Protein 5MWZ (pdb70)

Secondary structure (DSSP, 8-state):
--S-HHHHHHHHHHHHHHHHHH-TT-TTSS---GGG-TTHHHH-SS---HHHHHHHHHTT---SHHHHHHHHHHHHHHHHHHS-TTSHHHHHHHHHHHHHHHHHHHHHHHHHT-

Radius of gyration: 14.48 Å; Cα contacts (8 Å, |Δi|>4): 105; chains: 1; bounding box: 35×42×21 Å

Foldseek 3Di:
DPDDDVVLLVLLVVLLVQLCVLVVVCPQADWDPCVVPVCLVVFQVDTAGSVVLVVCSVVVVDPDLVVSVVRVVSSLVSQCRPDDCPDPSNVSSVSSCVSSVVSSVVSVVVVVVD

InterPro domains:
  IPR000313 PWWP domain [PF00855] (1087-1196)
  IPR000313 PWWP domain [PS50812] (1085-1168)
  IPR000313 PWWP domain [SM00293] (1083-1166)
  IPR001487 Bromodomain [PF00439] (638-719)
  IPR001487 Br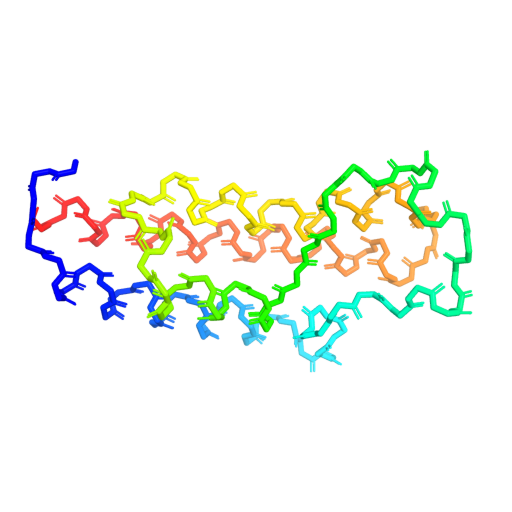omodomain [PR00503] (362-375)
  IPR001487 Bromodomain [PR00503] (662-678)
  IPR001487 Bromodomain [PR00503] (678-696)
  IPR001487 Bromodomain [PR00503] (696-715)
  IPR001487 Bromodomain [PS50014] (645-715)
  IPR001487 Bromodomain [SM00297] (626-734)
  IPR001965 Zinc finger, PHD-type [SM00249] (275-321)
  IPR001965 Zinc finger, PHD-type [SM00249] (385-448)
  IPR011011 Zinc finger, FYVE/PHD-type [SSF57903] (261-338)
  IPR013083 Zinc finger, RING/FYVE/PHD-type [G3DSA:3.30.40.10] (260-325)
  IPR013083 Zinc finger, RING/FYVE/PHD-type [G3DSA:3.30.40.10] (326-449)
  IPR013087 Zinc finger C2H2-type [PS00028] (23-47)
  IPR013087 Zinc finger C2H2-type [PS50157] (21-52)
  IPR018359 Bromodomain, conserved site [PS00633] (650-707)
  IPR019542 Enhancer of polycomb-like, N-terminal [PF10513] (106-255)
  IPR019786 Zinc finger, PHD-type, conserved site [PS01359] (276-320)

Solvent-accessible surface area: 7182 Å² total; per-residue (Å²): 153,172,73,134,70,88,50,4,5,101,8,0,74,94,0,3,112,68,0,55,126,79,11,126,57,95,74,20,24,124,73,53,79,78,102,125,33,122,58,8,99,112,98,3,131,107,46,16,4,0,113,41,0,73,76,18,0,75,52,120,148,6,84,43,14,84,60,0,42,106,8,3,71,40,4,6,52,12,12,37,99,64,31,60,136,130,48,144,106,37,145,27,0,35,141,5,117,110,45,0,34,68,21,4,174,61,4,71,95,77,6,107,153,81

GO terms:
  GO:0005515 protein binding (F, IPI)
  GO:0005634 nucleus (C, IDA)
  GO:0005737 cytoplasm (C, IDA)
  GO:0045893 positive regulation of DNA-templated transcription (P, IDA)
  GO:0000123 histone acetyltransferase complex (C, IDA)
  GO:0070776 MOZ/MORF histone acetyltransferase complex (C, IDA)
  GO:0010698 acetyltransferase activator activity (F, IDA)
  GO:0005694 chromosome (C, EXP)
  GO:0005737 cytoplasm (C, EXP)
  GO:0006338 chromatin remodeling (P, IMP)
  GO:0005654 nucleoplasm (C, TAS)
  GO:0005654 nucleoplasm (C, IDA)
  GO:0006355 regulation of DNA-templated transcription (P, IDA)
  GO:0043995 histone H4K5 acetyltransferase activity (F, IDA)
  GO:0043996 histone H4K8 acetyltransferase activity (F, IDA)
  GO:0043997 histone H4K12 acetyltransferase activity (F, IDA)

Structure (mmCIF, N/CA/C/O backbone):
data_5MWZ
#
_entry.id   5MWZ
#
_cell.length_a   60.811
_cell.length_b   60.811
_cell.length_c   63.207
_cell.angle_alpha   90.00
_cell.angle_beta   90.00
_cell.angle_gamma   120.00
#
_symmetry.space_group_name_H-M   'P 32 2 1'
#
loop_
_entity.id
_entity.type
_entity.pdbx_description
1 polymer Peregrin
2 non-polymer ~{N}-[1,4-diethyl-2,3-bis(oxidanylidene)-7-piperidin-1-yl-quinoxalin-6-yl]-2-(4-methylpiperazin-1-yl)ethanamide
3 water water
#
loop_
_atom_site.group_PDB
_atom_site.id
_atom_site.type_symbol
_atom_site.label_atom_id
_atom_site.label_alt_id
_atom_site.label_comp_id
_atom_site.label_asym_id
_atom_site.label_entity_id
_atom_site.label_seq_id
_atom_site.pdbx_PDB_ins_code
_atom_site.Cartn_x
_atom_site.Cartn_y
_atom_site.Cartn_z
_atom_site.occupancy
_atom_site.B_iso_or_equiv
_atom_site.auth_seq_id
_atom_site.auth_comp_id
_atom_site.auth_asym_id
_atom_site.auth_atom_id
_atom_site.pdbx_PDB_model_num
ATOM 1 N N . MET A 1 2 ? -19.092 42.659 -4.948 1.00 21.48 626 MET A N 1
ATOM 2 C CA . MET A 1 2 ? -18.955 42.893 -3.516 1.00 19.14 626 MET A CA 1
ATOM 3 C C . MET A 1 2 ? -19.753 44.106 -3.041 1.00 20.73 626 MET A C 1
ATOM 4 O O . MET A 1 2 ? -19.535 44.606 -1.941 1.00 18.38 626 MET A O 1
ATOM 9 N N . GLU A 1 3 ? -20.677 44.591 -3.868 1.00 22.81 627 GLU A N 1
ATOM 10 C CA . GLU A 1 3 ? -21.521 45.734 -3.511 1.00 25.58 627 GLU A CA 1
ATOM 11 C C . GLU A 1 3 ? -22.836 45.191 -2.960 1.00 31.56 627 GLU A C 1
ATOM 12 O O . GLU A 1 3 ? -23.818 45.031 -3.687 1.00 34.54 627 GLU A O 1
ATOM 18 N N . MET A 1 4 ? -22.846 44.904 -1.661 1.00 24.88 628 MET A N 1
ATOM 19 C CA . MET A 1 4 ? -23.999 44.312 -0.992 1.00 22.86 628 MET A CA 1
ATOM 20 C C . MET A 1 4 ? -23.775 44.417 0.511 1.00 21.57 628 MET A C 1
ATOM 21 O O . MET A 1 4 ? -22.689 44.783 0.974 1.00 19.94 628 MET A O 1
ATOM 26 N N . GLN A 1 5 ? -24.814 44.073 1.269 1.00 21.99 629 GLN A N 1
ATOM 27 C CA . GLN A 1 5 ? -24.728 44.066 2.722 1.00 16.94 629 GLN A CA 1
ATOM 28 C C . GLN A 1 5 ? -24.058 42.789 3.216 1.00 14.38 629 GLN A C 1
ATOM 29 O O . GLN A 1 5 ? -24.241 41.707 2.652 1.00 15.44 629 GLN A O 1
ATOM 35 N N . LEU A 1 6 ? -23.297 42.920 4.304 1.00 14.25 630 LEU A N 1
ATOM 36 C CA . LEU A 1 6 ? -22.521 41.799 4.820 1.00 14.58 630 LEU A CA 1
ATOM 37 C C . LEU A 1 6 ? -23.411 40.712 5.415 1.00 11.38 630 LEU A C 1
ATOM 38 O O . LEU A 1 6 ? -23.226 39.531 5.126 1.00 12.23 630 LEU A O 1
ATOM 43 N N . THR A 1 7 ? -24.352 41.087 6.279 1.00 12.26 631 THR A N 1
ATOM 44 C CA . THR A 1 7 ? -25.109 40.081 7.023 1.00 12.76 631 THR A CA 1
ATOM 45 C C . THR A 1 7 ? -25.876 39.108 6.134 1.00 11.31 631 THR A C 1
ATOM 46 O O . THR A 1 7 ? -25.777 37.895 6.371 1.00 11.97 631 THR A O 1
ATOM 50 N N . PRO A 1 8 ? -26.627 39.539 5.116 1.00 10.86 632 PRO A N 1
ATOM 51 C CA . PRO A 1 8 ? -27.309 38.539 4.277 1.00 12.73 632 PRO A CA 1
ATOM 52 C C . PRO A 1 8 ? -26.336 37.672 3.509 1.00 10.09 632 PRO A C 1
ATOM 53 O O . PRO A 1 8 ? -26.621 36.493 3.261 1.00 10.99 632 PRO A O 1
ATOM 57 N N . PHE A 1 9 ? -25.187 38.225 3.117 1.00 10.70 633 PHE A N 1
ATOM 58 C CA . PHE A 1 9 ? -24.174 37.425 2.440 1.00 10.38 633 PHE A CA 1
ATOM 59 C C . PHE A 1 9 ? -23.653 36.314 3.346 1.00 9.84 633 PHE A C 1
ATOM 60 O O . PHE A 1 9 ? -23.520 35.162 2.918 1.00 10.04 633 PHE A O 1
ATOM 68 N N . LEU A 1 10 ? -23.379 36.629 4.612 1.00 9.63 634 LEU A N 1
ATOM 69 C CA . LEU A 1 10 ? -22.900 35.602 5.528 1.00 10.00 634 LEU A CA 1
ATOM 70 C C . LEU A 1 10 ? -23.963 34.547 5.780 1.00 9.26 634 LEU A C 1
ATOM 71 O O . LEU A 1 10 ? -23.642 33.362 5.891 1.00 10.11 634 LEU A O 1
ATOM 76 N N . ILE A 1 11 ? -25.231 34.955 5.888 1.00 9.78 635 ILE A N 1
ATOM 77 C CA . ILE A 1 11 ? -26.313 33.988 6.055 1.00 10.70 635 ILE A CA 1
ATOM 78 C C . ILE A 1 11 ? -26.341 33.026 4.875 1.00 9.69 635 ILE A C 1
ATOM 79 O O . ILE A 1 11 ? -26.487 31.810 5.047 1.00 9.60 635 ILE A O 1
ATOM 84 N N . LEU A 1 12 ? -26.178 33.558 3.661 1.00 9.50 636 LEU A N 1
ATOM 85 C CA . LEU A 1 12 ? -26.132 32.712 2.473 1.00 9.66 636 LEU A CA 1
ATOM 86 C C . LEU A 1 12 ? -24.936 31.768 2.506 1.00 9.34 636 LEU A C 1
ATOM 87 O O . LEU A 1 12 ? -25.061 30.585 2.171 1.00 9.05 636 LEU A O 1
ATOM 92 N N . LEU A 1 13 ? -23.761 32.267 2.893 1.00 8.55 637 LEU A N 1
ATOM 93 C CA . LEU A 1 13 ? -22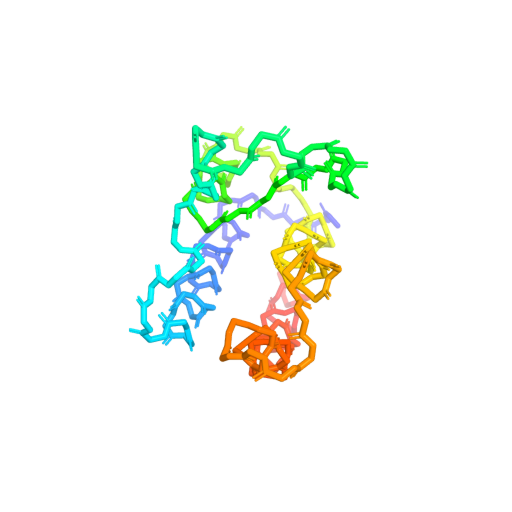.601 31.383 2.953 1.00 8.34 637 LEU A CA 1
ATOM 94 C C . LEU A 1 13 ? -22.796 30.276 3.977 1.00 8.72 637 LEU A C 1
ATOM 95 O O . LEU A 1 13 ? -22.384 29.135 3.740 1.00 8.81 637 LEU A O 1
ATOM 100 N N . ARG A 1 14 ? -23.404 30.586 5.124 1.00 9.29 638 ARG A N 1
ATOM 101 C CA . ARG A 1 14 ? -23.637 29.556 6.131 1.00 9.22 638 ARG A CA 1
ATOM 102 C C . ARG A 1 14 ? -24.538 28.463 5.584 1.00 9.50 638 ARG A C 1
ATOM 103 O O . ARG A 1 14 ? -24.268 27.268 5.768 1.00 9.91 638 ARG A O 1
ATOM 111 N N . LYS A 1 15 ? -25.624 28.861 4.915 1.00 8.86 639 LYS A N 1
ATOM 112 C CA . LYS A 1 15 ? -26.540 27.891 4.326 1.00 9.87 639 LYS A CA 1
ATOM 113 C C . LYS A 1 15 ? -25.841 27.070 3.259 1.00 8.78 639 LYS A C 1
ATOM 114 O O . LYS A 1 15 ? -26.016 25.846 3.180 1.00 9.95 639 LYS A O 1
ATOM 120 N N . THR A 1 16 ? -25.044 27.735 2.421 1.00 8.48 640 THR A N 1
ATOM 121 C CA . THR A 1 16 ? -24.341 27.042 1.346 1.00 8.06 640 THR A CA 1
ATOM 122 C C . THR A 1 16 ? -23.339 26.047 1.905 1.00 7.47 640 THR A C 1
ATOM 123 O O . THR A 1 16 ? -23.208 24.926 1.395 1.00 8.47 640 THR A O 1
ATOM 127 N N . LEU A 1 17 ? -22.595 26.452 2.938 1.00 8.22 641 LEU A N 1
ATOM 128 C CA . LEU A 1 17 ? -21.640 25.543 3.555 1.00 8.37 641 LEU A CA 1
ATOM 129 C C . LEU A 1 17 ? -22.343 24.313 4.121 1.00 8.23 641 LEU A C 1
ATOM 130 O O . LEU A 1 17 ? -21.868 23.185 3.957 1.00 9.38 641 LEU A O 1
ATOM 135 N N . GLU A 1 18 ? -23.491 24.507 4.769 1.00 8.85 642 GLU A N 1
ATOM 136 C CA . GLU A 1 18 ? -24.268 23.370 5.255 1.00 9.84 642 GLU A CA 1
ATOM 137 C C . GLU A 1 18 ? -24.704 22.461 4.112 1.00 9.36 642 GLU A C 1
ATOM 138 O O . GLU A 1 18 ? -24.656 21.231 4.237 1.00 10.16 642 GLU A O 1
ATOM 144 N N . GLN A 1 19 ? -25.142 23.044 2.995 1.00 8.64 643 GLN A N 1
ATOM 145 C CA . GLN A 1 19 ? -25.542 22.240 1.844 1.00 9.58 643 GLN A CA 1
ATOM 146 C C . GLN A 1 19 ? -24.371 21.443 1.287 1.00 8.93 643 GLN A C 1
ATOM 147 O O . GLN A 1 19 ? -24.537 20.290 0.871 1.00 10.51 643 GLN A O 1
ATOM 153 N N . LEU A 1 20 ? -23.182 22.039 1.259 1.00 8.99 644 LEU A N 1
ATOM 154 C CA . LEU A 1 20 ? -22.008 21.312 0.786 1.00 9.45 644 LEU A CA 1
ATOM 155 C C . LEU A 1 20 ? -21.655 20.172 1.730 1.00 9.04 644 LEU A C 1
ATOM 156 O O . LEU A 1 20 ? -21.376 19.049 1.287 1.00 9.93 644 LEU A O 1
ATOM 161 N N . GLN A 1 21 ? -21.671 20.440 3.034 1.00 9.49 645 GLN A N 1
ATOM 162 C CA . GLN A 1 21 ? -21.369 19.399 4.011 1.00 10.83 645 GLN A CA 1
ATOM 163 C C . GLN A 1 21 ? -22.355 18.253 3.939 1.00 10.84 645 GLN A C 1
ATOM 164 O O . GLN A 1 21 ? -21.977 17.095 4.169 1.00 12.59 645 GLN A O 1
ATOM 170 N N . GLU A 1 22 ? -23.612 18.541 3.609 1.00 10.43 646 GLU A N 1
ATOM 171 C CA . GLU A 1 22 ? -24.600 17.480 3.477 1.00 13.36 646 GLU A CA 1
ATOM 172 C C . GLU A 1 22 ? -24.229 16.501 2.375 1.00 10.38 646 GLU A C 1
ATOM 173 O O . GLU A 1 22 ? -24.618 15.330 2.428 1.00 12.63 646 GLU A O 1
ATOM 179 N N . LYS A 1 23 ? -23.513 16.961 1.352 1.00 10.34 647 LYS A N 1
ATOM 180 C CA . LYS A 1 23 ? -23.087 16.069 0.277 1.00 10.90 647 LYS A CA 1
ATOM 181 C C . LYS A 1 23 ? -21.980 15.120 0.713 1.00 12.29 647 LYS A C 1
ATOM 182 O O . LYS A 1 23 ? -21.812 14.059 0.097 1.00 13.31 647 LYS A O 1
ATOM 188 N N . ASP A 1 24 ? -21.228 15.477 1.755 1.00 10.11 648 ASP A N 1
ATOM 189 C CA . ASP A 1 24 ? -20.152 14.653 2.309 1.00 10.04 648 ASP A CA 1
ATOM 190 C C . ASP A 1 24 ? -20.778 13.775 3.390 1.00 8.94 648 ASP A C 1
ATOM 191 O O . ASP A 1 24 ? -20.679 14.030 4.589 1.00 9.86 648 ASP A O 1
ATOM 196 N N . THR A 1 25 ? -21.455 12.709 2.937 1.00 9.88 649 THR A N 1
ATOM 197 C CA . THR A 1 25 ? -22.267 11.911 3.857 1.00 10.89 649 THR A CA 1
ATOM 198 C C . THR A 1 25 ? -21.414 11.127 4.847 1.00 10.61 649 THR A C 1
ATOM 199 O O . THR A 1 25 ? -21.876 10.835 5.953 1.00 12.88 649 THR A O 1
ATOM 203 N N . GLY A 1 26 ? -20.186 10.769 4.472 1.00 10.30 650 GLY A N 1
ATOM 204 C CA . GLY A 1 26 ? -19.275 10.113 5.395 1.00 12.53 650 GLY A CA 1
ATOM 205 C C . GLY A 1 26 ? -18.536 11.048 6.326 1.00 10.50 650 GLY A C 1
ATOM 206 O O . GLY A 1 26 ? -17.803 10.580 7.205 1.00 12.30 650 GLY A O 1
ATOM 207 N N . ASN A 1 27 ? -18.706 12.359 6.139 1.00 10.48 651 ASN A N 1
ATOM 208 C CA . ASN A 1 27 ? -18.020 13.378 6.935 1.00 11.04 651 ASN A CA 1
ATOM 209 C C . ASN A 1 27 ? -16.501 13.290 6.825 1.00 11.27 651 ASN A C 1
ATOM 210 O O . ASN A 1 27 ? -15.779 13.747 7.717 1.00 12.68 651 ASN A O 1
ATOM 215 N N . ILE A 1 28 ? -15.992 12.757 5.714 1.00 9.86 652 ILE A N 1
ATOM 216 C CA . ILE A 1 28 ? -14.548 12.581 5.596 1.00 9.03 652 ILE A CA 1
ATOM 217 C C . ILE A 1 28 ? -13.822 13.893 5.343 1.00 9.76 652 ILE A C 1
ATOM 218 O O . ILE A 1 28 ? -12.604 13.968 5.561 1.00 10.56 652 ILE A O 1
ATOM 223 N N . PHE A 1 29 ? -14.533 14.921 4.885 1.00 9.07 653 PHE A N 1
ATOM 224 C CA . PHE A 1 29 ? -13.958 16.243 4.668 1.00 9.45 653 PHE A CA 1
ATOM 225 C C . PHE A 1 29 ? -14.313 17.220 5.787 1.00 9.43 653 PHE A C 1
ATOM 226 O O . PHE A 1 29 ? -14.061 18.428 5.657 1.00 9.93 653 PHE A O 1
ATOM 234 N N . SER A 1 30 ? -14.857 16.718 6.900 1.00 9.58 654 SER A N 1
ATOM 235 C CA A SER A 1 30 ? -15.379 17.586 7.950 0.40 11.29 654 SER A CA 1
ATOM 236 C CA B SER A 1 30 ? -15.379 17.593 7.942 0.60 11.28 654 SER A CA 1
ATOM 237 C C . SER A 1 30 ? -14.284 18.254 8.777 1.00 11.49 654 SER A C 1
ATOM 238 O O . SER A 1 30 ? -14.509 19.345 9.312 1.00 12.90 654 SER A O 1
ATOM 243 N N . GLU A 1 31 ? -13.127 17.628 8.915 1.00 10.79 655 GLU A N 1
ATOM 244 C CA . GLU A 1 31 ? -12.045 18.142 9.753 1.00 11.01 655 GLU A CA 1
ATOM 245 C C . GLU A 1 31 ? -10.737 18.057 8.994 1.00 10.77 655 GLU A C 1
ATOM 246 O O . GLU A 1 31 ? -10.630 17.317 8.009 1.00 10.24 655 GLU A O 1
ATOM 252 N N . PRO A 1 32 ? -9.701 18.794 9.425 1.00 10.88 656 PRO A N 1
ATOM 253 C CA . PRO A 1 32 ? -8.419 18.735 8.711 1.00 11.02 656 PRO A CA 1
ATOM 254 C C . PRO A 1 32 ? -7.918 17.302 8.575 1.00 11.19 656 PRO A C 1
ATOM 255 O O . PRO A 1 32 ? -8.060 16.485 9.487 1.00 11.50 656 PRO A O 1
ATOM 259 N N . VAL A 1 33 ? -7.321 17.005 7.428 1.00 10.95 657 VAL A N 1
ATOM 260 C CA . VAL A 1 33 ? -6.596 15.751 7.254 1.00 11.09 657 VAL A CA 1
ATOM 261 C C . VAL A 1 33 ? -5.619 15.608 8.415 1.00 11.73 657 VAL A C 1
ATOM 262 O O . VAL A 1 33 ? -4.895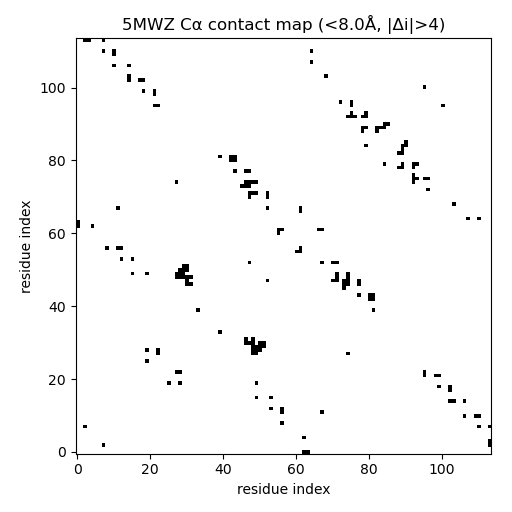 16.565 8.731 1.00 11.71 657 VAL A O 1
ATOM 266 N N . PRO A 1 34 ? -5.580 14.453 9.091 1.00 11.60 658 PRO A N 1
ATOM 267 C CA . PRO A 1 34 ? -4.738 14.332 10.290 1.00 14.81 658 PRO A CA 1
ATOM 268 C C . PRO A 1 34 ? -3.262 14.186 9.952 1.00 13.17 658 PRO A C 1
ATOM 269 O O . PRO A 1 34 ? -2.802 13.101 9.577 1.00 15.67 658 PRO A O 1
ATOM 273 N N . LEU A 1 35 ? -2.510 15.282 10.096 1.00 13.12 659 LEU A N 1
ATOM 274 C CA . LEU A 1 35 ? -1.123 15.300 9.637 1.00 13.74 659 LEU A CA 1
ATOM 275 C C . LEU A 1 35 ? -0.252 14.317 10.402 1.00 16.19 659 LEU A C 1
ATOM 276 O O . LEU A 1 35 ? 0.770 13.862 9.876 1.00 18.50 659 LEU A O 1
ATOM 281 N N . SER A 1 36 ? -0.631 13.981 11.635 1.00 15.46 660 SER A N 1
ATOM 282 C CA . SER A 1 36 ? 0.124 12.986 12.389 1.00 22.81 660 SER A CA 1
ATOM 283 C C . SER A 1 36 ? 0.122 11.628 11.702 1.00 21.71 660 SER A C 1
ATOM 284 O O . SER A 1 36 ? 1.035 10.825 11.925 1.00 25.04 660 SER A O 1
ATOM 287 N N . GLU A 1 37 ? -0.877 11.358 10.867 1.00 18.45 661 GLU A N 1
ATOM 288 C CA . GLU A 1 37 ? -0.966 10.097 10.147 1.00 20.99 661 GLU A CA 1
ATOM 289 C C . GLU A 1 37 ? -0.325 10.145 8.767 1.00 19.96 661 GLU A C 1
ATOM 290 O O . GLU A 1 37 ? -0.060 9.084 8.191 1.00 23.34 661 GLU A O 1
ATOM 296 N N . VAL A 1 38 ? -0.077 11.332 8.217 1.00 19.15 662 VAL A N 1
ATOM 297 C CA . VAL A 1 38 ? 0.474 11.460 6.866 1.00 18.37 662 VAL A CA 1
ATOM 298 C C . V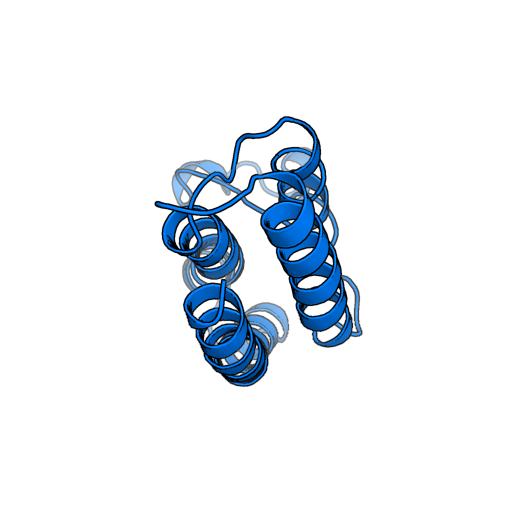AL A 1 38 ? 1.602 12.484 6.859 1.00 18.42 662 VAL A C 1
ATOM 299 O O . VAL A 1 38 ? 1.400 13.630 6.427 1.00 17.34 662 VAL A O 1
ATOM 303 N N . PRO A 1 39 ? 2.801 12.120 7.328 1.00 19.91 663 PRO A N 1
ATOM 304 C CA . PRO A 1 39 ? 3.896 13.101 7.389 1.00 19.99 663 PRO A CA 1
ATOM 305 C C . PRO A 1 39 ? 4.357 13.602 6.034 1.00 18.73 663 PRO A C 1
ATOM 306 O O . PRO A 1 39 ? 5.087 14.601 5.990 1.00 20.30 663 PRO A O 1
ATOM 310 N N . ASP A 1 40 ? 3.960 12.963 4.933 1.00 17.94 664 ASP A N 1
ATOM 311 C CA . ASP A 1 40 ? 4.285 13.467 3.605 1.00 19.01 664 ASP A CA 1
ATOM 312 C C . ASP A 1 40 ? 3.178 14.322 2.992 1.00 15.89 664 ASP A C 1
ATOM 313 O O . ASP A 1 40 ? 3.347 14.805 1.870 1.00 20.12 664 ASP A O 1
ATOM 318 N N . TYR A 1 41 ? 2.064 14.541 3.703 1.00 14.50 665 TYR A N 1
ATOM 319 C CA . TYR A 1 41 ? 0.937 15.269 3.124 1.00 16.00 665 TYR A CA 1
ATOM 320 C C . TYR A 1 41 ? 1.351 16.667 2.681 1.00 13.84 665 TYR A C 1
ATOM 321 O O . TYR A 1 41 ? 1.054 17.091 1.556 1.00 14.69 665 TYR A O 1
ATOM 330 N N . LEU A 1 42 ? 2.059 17.395 3.549 1.00 15.21 666 LEU A N 1
ATOM 331 C CA . LEU A 1 42 ? 2.492 18.745 3.212 1.00 17.72 666 LEU A CA 1
ATOM 332 C C . LEU A 1 42 ? 3.618 18.775 2.186 1.00 17.59 666 LEU A C 1
ATOM 333 O O . LEU A 1 42 ? 3.978 19.863 1.723 1.00 21.74 666 LEU A O 1
ATOM 338 N N . ASP A 1 43 ? 4.184 17.624 1.819 1.00 18.03 667 ASP A N 1
ATOM 339 C CA . ASP A 1 43 ? 5.101 17.602 0.684 1.00 22.78 667 ASP A CA 1
ATOM 340 C C . ASP A 1 43 ? 4.356 17.807 -0.627 1.00 27.26 667 ASP A C 1
ATOM 341 O O . ASP A 1 43 ? 4.944 18.268 -1.611 1.00 29.61 667 ASP A O 1
ATOM 346 N N . HIS A 1 44 ? 3.068 17.471 -0.658 1.00 19.16 668 HIS A N 1
ATOM 347 C CA . HIS A 1 44 ? 2.264 17.559 -1.867 1.00 19.42 668 HIS A CA 1
ATOM 348 C C . HIS A 1 44 ? 1.244 18.679 -1.833 1.00 18.78 668 HIS A C 1
ATOM 349 O O . HIS A 1 44 ? 0.909 19.225 -2.886 1.00 22.22 668 HIS A O 1
ATOM 356 N N . ILE A 1 45 ? 0.749 19.034 -0.652 1.00 16.39 669 ILE A N 1
ATOM 357 C CA . ILE A 1 45 ? -0.411 19.902 -0.504 1.00 14.82 669 ILE A CA 1
ATOM 358 C C . ILE A 1 45 ? 0.044 21.220 0.108 1.00 17.09 669 ILE A C 1
ATOM 359 O O . ILE A 1 45 ? 0.479 21.258 1.266 1.00 17.80 669 ILE A O 1
ATOM 364 N N . LYS A 1 46 ? -0.098 22.305 -0.657 1.00 15.99 670 LYS A N 1
ATOM 365 C CA . LYS A 1 46 ? 0.358 23.613 -0.198 1.00 18.00 670 LYS A CA 1
ATOM 366 C C . LYS A 1 46 ? -0.575 24.195 0.858 1.00 17.74 670 LYS A C 1
ATOM 367 O O . LYS A 1 46 ? -0.118 24.800 1.835 1.00 19.02 670 LYS A O 1
ATOM 370 N N . LYS A 1 47 ? -1.885 24.017 0.688 1.00 14.48 671 LYS A N 1
ATOM 371 C CA . LYS A 1 47 ? -2.876 24.617 1.578 1.00 13.89 671 LYS A CA 1
ATOM 372 C C . LYS A 1 47 ? -3.966 23.598 1.878 1.00 11.98 671 LYS A C 1
ATOM 373 O O . LYS A 1 47 ? -4.942 23.468 1.126 1.00 11.90 671 LYS A O 1
ATOM 379 N N . PRO A 1 48 ? -3.829 22.850 2.975 1.00 11.55 672 PRO A N 1
ATOM 380 C CA . PRO A 1 48 ? -4.906 21.936 3.388 1.00 11.17 672 PRO A CA 1
ATOM 381 C C . PRO A 1 48 ? -6.204 22.705 3.612 1.00 10.85 672 PRO A C 1
ATOM 382 O O . PRO A 1 48 ? -6.194 23.882 3.971 1.00 11.41 672 PRO A O 1
ATOM 386 N N . MET A 1 49 ? -7.334 22.033 3.408 1.00 9.79 673 MET A N 1
ATOM 387 C CA . MET A 1 49 ? -8.628 22.652 3.660 1.00 10.07 673 MET A CA 1
ATOM 388 C C . MET A 1 49 ? -9.622 21.565 4.041 1.00 8.99 673 MET A C 1
ATOM 389 O O . MET A 1 49 ? -9.473 20.400 3.661 1.00 9.88 673 MET A O 1
ATOM 394 N N . ASP A 1 50 ? -10.656 21.972 4.771 1.00 9.03 674 ASP A N 1
ATOM 395 C CA . ASP A 1 50 ? -11.717 21.084 5.232 1.00 9.32 674 ASP A CA 1
ATOM 396 C C . ASP A 1 50 ? -12.884 21.967 5.650 1.00 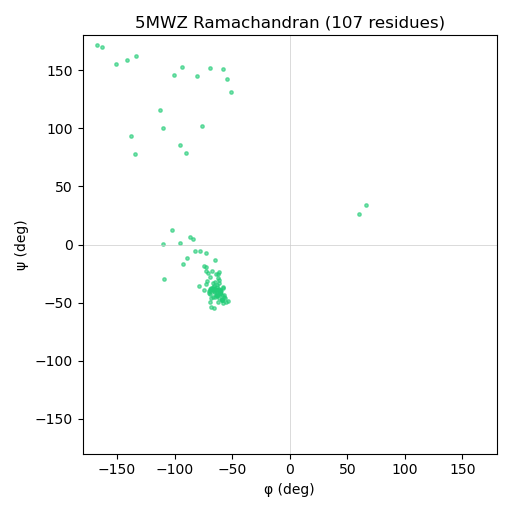8.24 674 ASP A C 1
ATOM 397 O O . ASP A 1 50 ? -12.744 23.183 5.774 1.00 9.36 674 ASP A O 1
ATOM 402 N N . PHE A 1 51 ? -14.032 21.345 5.905 1.00 8.70 675 PHE A N 1
ATOM 403 C CA . PHE A 1 51 ? -15.236 22.134 6.154 1.00 8.67 675 PHE A CA 1
ATOM 404 C C . PHE A 1 51 ? -15.216 22.841 7.509 1.00 9.98 675 PHE A C 1
ATOM 405 O O . PHE A 1 51 ? -15.830 23.910 7.644 1.00 10.05 675 PHE A O 1
ATOM 413 N N . PHE A 1 52 ? -14.577 22.260 8.530 1.00 9.10 676 PHE A N 1
ATOM 414 C CA . PHE A 1 52 ? -14.487 22.951 9.812 1.00 10.21 676 PHE A CA 1
ATOM 415 C C . PHE A 1 52 ? -13.668 24.228 9.679 1.00 9.43 676 PHE A C 1
ATOM 416 O O . PHE A 1 52 ? -14.058 25.290 10.181 1.00 10.73 676 PHE A O 1
ATOM 424 N N . THR A 1 53 ? -12.532 24.147 8.988 1.00 9.38 677 THR A N 1
ATOM 425 C CA . THR A 1 53 ? -11.735 25.342 8.735 1.00 11.33 677 THR A CA 1
ATOM 426 C C . TH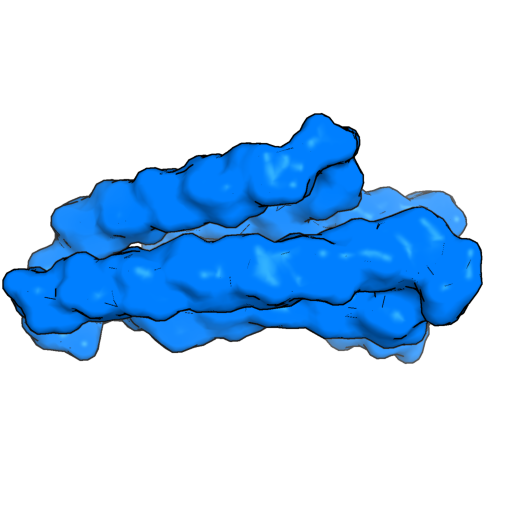R A 1 53 ? -12.532 26.377 7.950 1.00 9.52 677 THR A C 1
ATOM 427 O O . THR A 1 53 ? -12.452 27.574 8.239 1.00 10.60 677 THR A O 1
ATOM 431 N N . MET A 1 54 ? -13.315 25.935 6.962 1.00 9.02 678 MET A N 1
ATOM 432 C CA . MET A 1 54 ? -14.146 26.879 6.220 1.00 9.13 678 MET A CA 1
ATOM 433 C C . MET A 1 54 ? -15.141 27.577 7.136 1.00 8.64 678 MET A C 1
ATOM 434 O O . MET A 1 54 ? -15.357 28.787 7.020 1.00 9.18 678 MET A O 1
ATOM 439 N N . LYS A 1 55 ? -15.767 26.832 8.046 1.00 9.44 679 LYS A N 1
ATOM 440 C CA . LYS A 1 55 ? -16.693 27.444 8.996 1.00 9.00 679 LYS A CA 1
ATOM 441 C C . LYS A 1 55 ? -15.992 28.478 9.871 1.00 10.25 679 LYS A C 1
ATOM 442 O O . LYS A 1 55 ? -16.528 29.570 10.106 1.00 11.24 679 LYS A O 1
ATOM 448 N N A GLN A 1 56 ? -14.788 28.161 10.357 0.39 10.49 680 GLN A N 1
ATOM 449 N N B GLN A 1 56 ? -14.796 28.150 10.364 0.61 10.61 680 GLN A N 1
ATOM 450 C CA A GLN A 1 56 ? -14.048 29.126 11.166 0.39 11.69 680 GLN A CA 1
ATOM 451 C CA B GLN A 1 56 ? -14.031 29.109 11.154 0.61 11.70 680 GLN A CA 1
ATOM 452 C C A GLN A 1 56 ? -13.695 30.365 10.353 0.39 11.68 680 GLN A C 1
ATOM 453 C C B GLN A 1 56 ? -13.734 30.359 10.341 0.61 11.39 680 GLN A C 1
ATOM 454 O O A GLN A 1 56 ? -13.784 31.492 10.855 0.39 13.27 680 GLN A O 1
ATOM 455 O O B GLN A 1 56 ? -13.904 31.485 10.825 0.61 11.06 680 GLN A O 1
ATOM 466 N N . ASN A 1 57 ? -13.289 30.174 9.096 1.00 10.71 681 ASN A N 1
ATOM 467 C CA . ASN A 1 57 ? -12.979 31.306 8.231 1.00 11.77 681 ASN A CA 1
ATOM 468 C C . ASN A 1 57 ? -14.209 32.167 7.987 1.00 10.23 681 ASN A C 1
ATOM 469 O O . ASN A 1 57 ? -14.126 33.402 8.002 1.00 12.08 681 ASN A O 1
ATOM 474 N N . LEU A 1 58 ? -15.358 31.532 7.753 1.00 10.59 682 LEU A N 1
ATOM 475 C CA . LEU A 1 58 ? -16.603 32.255 7.526 1.00 10.55 682 LEU A CA 1
ATOM 476 C C . LEU A 1 58 ? -16.923 33.157 8.710 1.00 11.19 682 LEU A C 1
ATOM 477 O O . LEU A 1 58 ? -17.216 34.350 8.543 1.00 12.49 682 LEU A O 1
ATOM 482 N N . GLU A 1 59 ? -16.882 32.596 9.919 1.00 12.00 683 GLU A N 1
ATOM 483 C CA . GLU A 1 59 ? -17.250 33.361 11.104 1.00 13.81 683 GLU A CA 1
ATOM 484 C C . GLU A 1 59 ? -16.200 34.394 11.484 1.00 15.91 683 GLU A C 1
ATOM 485 O O . GLU A 1 59 ? -16.517 35.342 12.216 1.00 17.60 683 GLU A O 1
ATOM 491 N N . ALA A 1 60 ? -14.971 34.247 11.005 1.00 14.07 684 ALA A N 1
ATOM 492 C CA . ALA A 1 60 ? -13.929 35.242 11.200 1.00 16.23 684 ALA A CA 1
ATOM 493 C C . ALA A 1 60 ? -13.944 36.321 10.126 1.00 16.60 684 ALA A C 1
ATOM 494 O O . ALA A 1 60 ? -13.041 37.166 10.099 1.00 18.49 684 ALA A O 1
ATOM 496 N N . TYR A 1 61 ? -14.947 36.317 9.244 1.00 15.27 685 TYR A N 1
ATOM 497 C CA . TYR A 1 61 ? -15.089 37.326 8.191 1.00 13.69 685 TYR A CA 1
ATOM 498 C C . TYR A 1 61 ? -13.966 37.250 7.163 1.00 16.60 685 TYR A C 1
ATOM 499 O O . TYR A 1 61 ? -13.549 38.264 6.602 1.00 18.24 685 TYR A O 1
ATOM 508 N N . ARG A 1 62 ? -13.479 36.046 6.890 1.00 13.88 686 ARG A N 1
ATOM 509 C CA . ARG A 1 62 ? -12.449 35.857 5.885 1.00 15.85 686 ARG A CA 1
ATOM 510 C C . ARG A 1 62 ? -13.006 35.622 4.486 1.00 13.99 686 ARG A C 1
ATOM 511 O O . ARG A 1 62 ? -12.234 35.658 3.522 1.00 17.26 686 ARG A O 1
ATOM 519 N N . TYR A 1 63 ? -14.313 35.381 4.348 1.00 11.59 687 TYR A N 1
ATOM 520 C CA . TYR A 1 63 ? -14.962 35.246 3.042 1.00 11.09 687 TYR A CA 1
ATOM 521 C C . TYR A 1 63 ? -15.853 36.468 2.861 1.00 12.16 687 TYR A C 1
ATOM 522 O O . TYR A 1 63 ? -16.961 36.532 3.407 1.00 13.85 687 TYR A O 1
ATOM 531 N N . LEU A 1 64 ? -15.365 37.436 2.093 1.00 11.62 688 LEU A N 1
ATOM 532 C CA . LEU A 1 64 ? -16.120 38.639 1.785 1.00 11.58 688 LEU A CA 1
ATOM 533 C C . LEU A 1 64 ? -16.544 38.686 0.328 1.00 11.58 688 LEU A C 1
ATOM 534 O O . LEU A 1 64 ? -17.184 39.659 -0.091 1.00 13.68 688 LEU A O 1
ATOM 539 N N . ASN A 1 65 ? -16.193 37.668 -0.455 1.00 11.60 689 ASN A N 1
ATOM 540 C CA . ASN A 1 65 ? -16.726 37.500 -1.794 1.00 11.96 689 ASN A CA 1
ATOM 541 C C . ASN A 1 65 ? -16.961 36.014 -2.032 1.00 10.86 689 ASN A C 1
ATOM 542 O O . ASN A 1 65 ? -16.397 35.149 -1.354 1.00 10.84 689 ASN A O 1
ATOM 547 N N . PHE A 1 66 ? -17.828 35.727 -2.994 1.00 11.24 690 PHE A N 1
ATOM 548 C CA . PHE A 1 66 ? -18.203 34.346 -3.239 1.00 10.44 690 PHE A CA 1
ATOM 549 C C . PHE A 1 66 ? -17.021 33.546 -3.760 1.00 9.89 690 PHE A C 1
ATOM 550 O O . PHE A 1 66 ? -16.856 32.373 -3.411 1.00 10.04 690 PHE A O 1
ATOM 558 N N . ASP A 1 67 ? -16.183 34.168 -4.586 1.00 10.16 691 ASP A N 1
ATOM 559 C CA . ASP A 1 67 ? -15.081 33.444 -5.205 1.00 10.88 691 ASP A CA 1
ATOM 560 C C . ASP A 1 67 ? -14.094 32.922 -4.171 1.00 9.67 691 ASP A C 1
ATOM 561 O O . ASP A 1 67 ? -13.541 31.833 -4.346 1.00 10.53 691 ASP A O 1
ATOM 566 N N . ASP A 1 68 ? -13.844 33.670 -3.094 1.00 9.30 692 ASP A N 1
ATOM 567 C CA . ASP A 1 68 ? -12.904 33.171 -2.092 1.00 10.90 692 ASP A CA 1
ATOM 568 C C . ASP A 1 68 ? -13.470 31.953 -1.358 1.00 9.71 692 ASP A C 1
ATOM 569 O O . ASP A 1 68 ? -12.729 31.017 -1.023 1.00 11.00 692 ASP A O 1
ATOM 574 N N . PHE A 1 69 ? -14.780 31.956 -1.091 1.00 8.87 693 PHE A N 1
ATOM 575 C CA . PHE A 1 69 ? -15.454 30.804 -0.492 1.00 8.67 693 PHE A CA 1
ATOM 576 C C . PHE A 1 69 ? -15.368 29.594 -1.417 1.00 8.41 693 PHE A C 1
ATOM 577 O O . PHE A 1 69 ? -14.971 28.497 -1.001 1.00 9.95 693 PHE A O 1
ATOM 585 N N . GLU A 1 70 ? -15.712 29.787 -2.692 1.00 9.32 694 GLU A N 1
ATOM 586 C CA . GLU A 1 70 ? -15.649 28.700 -3.662 1.00 10.06 694 GLU A CA 1
ATOM 587 C C . GLU A 1 70 ? -14.231 28.171 -3.818 1.00 9.30 694 GLU A C 1
ATOM 588 O O . GLU A 1 70 ? -14.029 26.961 -3.982 1.00 9.95 694 GLU A O 1
ATOM 594 N N . GLU A 1 71 ? -13.238 29.056 -3.788 1.00 9.56 695 GLU A N 1
ATOM 595 C CA . GLU A 1 71 ? -11.851 28.627 -3.930 1.00 10.17 695 GLU A CA 1
ATOM 596 C C . GLU A 1 71 ? -11.444 27.659 -2.823 1.00 9.63 695 GLU A C 1
ATOM 597 O O . GLU A 1 71 ? -10.740 26.668 -3.080 1.00 9.77 695 GLU A O 1
ATOM 603 N N . ASP A 1 72 ? -11.869 27.919 -1.587 1.00 9.40 696 ASP A N 1
ATOM 604 C CA . ASP A 1 72 ? -11.540 27.008 -0.494 1.00 10.00 696 ASP A CA 1
ATOM 605 C C . ASP A 1 72 ? -12.272 25.678 -0.628 1.00 8.67 696 ASP A C 1
ATOM 606 O O . ASP A 1 72 ? -11.688 24.618 -0.367 1.00 9.24 696 ASP A O 1
ATOM 611 N N . PHE A 1 73 ? -13.541 25.703 -1.041 1.00 8.32 697 PHE A N 1
ATOM 612 C CA . PHE A 1 73 ? -14.217 24.441 -1.327 1.00 8.78 697 PHE A CA 1
ATOM 613 C C . PHE A 1 73 ? -13.454 23.654 -2.386 1.00 8.73 697 PHE A C 1
ATOM 614 O O . PHE A 1 73 ? -13.238 22.442 -2.251 1.00 9.25 697 PHE A O 1
ATOM 622 N N . ASN A 1 74 ? -13.032 24.336 -3.453 1.00 8.90 698 ASN A N 1
ATOM 623 C CA . ASN A 1 74 ? -12.308 23.659 -4.519 1.00 9.13 698 ASN A CA 1
ATOM 624 C C . ASN A 1 74 ? -11.005 23.049 -4.020 1.00 9.63 698 ASN A C 1
ATOM 625 O O . ASN A 1 74 ? -10.567 22.021 -4.554 1.00 10.14 698 ASN A O 1
ATOM 630 N N . LEU A 1 75 ? -10.370 23.649 -3.006 1.00 9.08 699 LEU A N 1
ATOM 631 C CA . LEU A 1 75 ? -9.166 23.064 -2.415 1.00 9.91 699 LEU A CA 1
ATOM 632 C C . LEU A 1 75 ? -9.464 21.753 -1.699 1.00 8.76 699 LEU A C 1
ATOM 633 O O . LEU A 1 75 ? -8.646 20.824 -1.732 1.00 9.88 699 LEU A O 1
ATOM 638 N N . ILE A 1 76 ? -10.601 21.665 -0.999 1.00 8.38 700 ILE A N 1
ATOM 639 C CA . ILE A 1 76 ? -10.951 20.396 -0.365 1.00 8.83 700 ILE A CA 1
ATOM 640 C C . ILE A 1 76 ? -10.912 19.289 -1.403 1.00 9.05 700 ILE A C 1
ATOM 641 O O . ILE A 1 76 ? -10.318 18.225 -1.193 1.00 9.59 700 ILE A O 1
ATOM 646 N N . VAL A 1 77 ? -11.557 19.535 -2.548 1.00 8.07 701 VAL A N 1
ATOM 647 C CA . VAL A 1 77 ? -11.623 18.564 -3.637 1.00 7.96 701 VAL A CA 1
ATOM 648 C C . VAL A 1 77 ? -10.245 18.326 -4.244 1.00 8.33 701 VAL A C 1
ATOM 649 O O . VAL A 1 77 ? -9.784 17.181 -4.361 1.00 8.71 701 VAL A O 1
ATOM 653 N N . SER A 1 78 ? -9.579 19.401 -4.665 1.00 7.76 702 SER A N 1
ATOM 654 C CA A SER A 1 78 ? -8.359 19.217 -5.442 0.47 8.97 702 SER A CA 1
ATOM 655 C CA B SER A 1 78 ? -8.342 19.261 -5.432 0.53 9.13 702 SER A CA 1
ATOM 656 C C . SER A 1 78 ? -7.226 18.638 -4.606 1.00 8.57 702 SER A C 1
ATOM 657 O O . SER A 1 78 ? -6.422 17.852 -5.123 1.00 8.79 702 SER A O 1
ATOM 662 N N . ASN A 1 79 ? -7.139 18.993 -3.322 1.00 8.17 703 ASN A N 1
ATOM 663 C CA . ASN A 1 79 ? -6.117 18.396 -2.471 1.00 8.46 703 ASN A CA 1
ATOM 664 C C . ASN A 1 79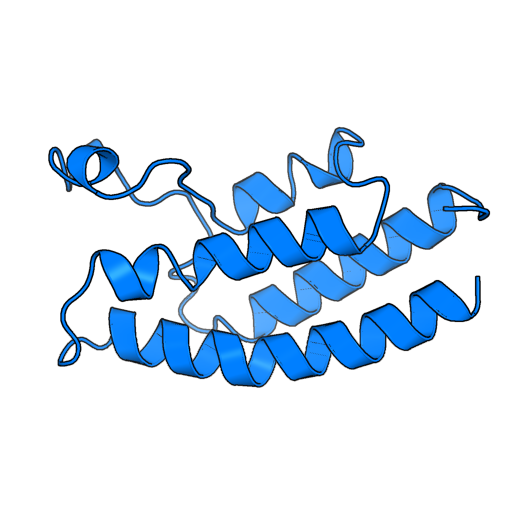 ? -6.308 16.894 -2.391 1.00 8.25 703 ASN A C 1
ATOM 665 O O . ASN A 1 79 ? -5.339 16.127 -2.385 1.00 8.90 703 ASN A O 1
ATOM 670 N N . CYS A 1 80 ? -7.561 16.459 -2.289 1.00 8.04 704 CYS A N 1
ATOM 671 C CA . CYS A 1 80 ? -7.855 15.042 -2.143 1.00 7.81 704 CYS A CA 1
ATOM 672 C C . CYS A 1 80 ? -7.535 14.290 -3.427 1.00 8.19 704 CYS A C 1
ATOM 673 O O . CYS A 1 80 ? -6.943 13.205 -3.390 1.00 9.08 704 CYS A O 1
ATOM 676 N N . LEU A 1 81 ? -7.899 14.858 -4.580 1.00 7.67 705 LEU A N 1
ATOM 677 C CA . LEU A 1 81 ? -7.537 14.255 -5.859 1.00 8.59 705 LEU A CA 1
ATOM 678 C C . LEU A 1 81 ? -6.028 14.160 -6.003 1.00 8.34 705 LEU A C 1
ATOM 679 O O . LEU A 1 81 ? -5.505 13.167 -6.525 1.00 9.53 705 LEU A O 1
ATOM 684 N N . LYS A 1 82 ? -5.312 15.184 -5.538 1.00 9.11 706 LYS A N 1
ATOM 685 C CA . LYS A 1 82 ? -3.863 15.198 -5.687 1.00 10.71 706 LYS A CA 1
ATOM 686 C C . LYS A 1 82 ? -3.208 14.131 -4.828 1.00 9.86 706 LYS A C 1
ATOM 687 O O . LYS A 1 82 ? -2.308 13.418 -5.283 1.00 11.39 706 LYS A O 1
ATOM 691 N N . TYR A 1 83 ? -3.625 14.017 -3.572 1.00 9.04 707 TYR A N 1
ATOM 692 C CA . TYR A 1 83 ? -2.904 13.148 -2.653 1.00 9.60 707 TYR A CA 1
ATOM 693 C C . TYR A 1 83 ? -3.245 11.671 -2.843 1.00 10.04 707 TYR A C 1
ATOM 694 O O . TYR A 1 83 ? -2.374 10.811 -2.671 1.00 11.44 707 TYR A O 1
ATOM 703 N N . ASN A 1 84 ? -4.494 11.350 -3.174 1.00 8.86 708 ASN A N 1
ATOM 704 C CA . ASN A 1 84 ? -4.988 9.979 -3.113 1.00 10.14 708 ASN A CA 1
ATOM 705 C C . ASN A 1 84 ? -5.020 9.329 -4.488 1.00 8.26 708 ASN A C 1
ATOM 706 O O . ASN A 1 84 ? -5.287 9.987 -5.497 1.00 9.63 708 ASN A O 1
ATOM 711 N N . ALA A 1 85 ? -4.762 8.027 -4.521 1.00 9.21 709 ALA A N 1
ATOM 712 C CA . ALA A 1 85 ? -4.762 7.309 -5.788 1.00 9.64 709 ALA A CA 1
ATOM 713 C C . ALA A 1 85 ? -6.172 7.203 -6.370 1.00 8.58 709 ALA A C 1
ATOM 714 O O . ALA A 1 85 ? -7.170 7.170 -5.644 1.00 8.86 709 ALA A O 1
ATOM 716 N N . LYS A 1 86 ? -6.248 7.109 -7.702 1.00 9.72 710 LYS A N 1
ATOM 717 C CA . LYS A 1 86 ? -7.542 7.106 -8.381 1.00 10.54 710 LYS A CA 1
ATOM 718 C C . LYS A 1 86 ? -8.394 5.914 -7.989 1.00 11.53 710 LYS A C 1
ATOM 719 O O . LYS A 1 86 ? -9.626 5.981 -8.093 1.00 15.01 710 LYS A O 1
ATOM 725 N N . ASP A 1 87 ? -7.779 4.819 -7.560 1.00 10.84 711 ASP A N 1
ATOM 726 C CA . ASP A 1 87 ? -8.544 3.630 -7.214 1.00 12.47 711 ASP A CA 1
ATOM 727 C C . ASP A 1 87 ? -9.093 3.651 -5.791 1.00 11.98 711 ASP A C 1
ATOM 728 O O . ASP A 1 87 ? -9.670 2.646 -5.365 1.00 15.43 711 ASP A O 1
ATOM 733 N N . THR A 1 88 ? -8.932 4.741 -5.045 1.00 11.54 712 THR A N 1
ATOM 734 C CA . THR A 1 88 ? -9.415 4.815 -3.673 1.00 10.69 712 THR A CA 1
ATOM 735 C C . THR A 1 88 ? -10.804 5.427 -3.600 1.00 11.31 712 THR A C 1
ATOM 736 O O . THR A 1 88 ? -11.201 6.246 -4.433 1.00 11.10 712 THR A O 1
ATOM 740 N N . ILE A 1 89 ? -11.531 5.043 -2.558 1.00 9.48 713 ILE A N 1
ATOM 741 C CA . ILE A 1 89 ? -12.803 5.690 -2.278 1.00 10.51 713 ILE A CA 1
ATOM 742 C C . ILE A 1 89 ? -12.615 7.178 -2.018 1.00 8.78 713 ILE A C 1
ATOM 743 O O . ILE A 1 89 ? -13.444 7.987 -2.433 1.00 9.58 713 ILE A O 1
ATOM 748 N N . PHE A 1 90 ? -11.543 7.568 -1.317 1.00 9.27 714 PHE A N 1
ATOM 749 C CA . PHE A 1 90 ? -11.312 8.994 -1.064 1.00 8.83 714 PHE A CA 1
ATOM 750 C C . PHE A 1 90 ? -11.284 9.791 -2.367 1.00 8.53 714 PHE A C 1
ATOM 751 O O . PHE A 1 90 ? -11.951 10.821 -2.492 1.00 8.76 714 PHE A O 1
ATOM 759 N N . TYR A 1 91 ? -10.516 9.326 -3.349 1.00 8.58 715 TYR A N 1
ATOM 760 C CA . TYR A 1 91 ? -10.440 10.030 -4.626 1.00 8.31 715 TYR A CA 1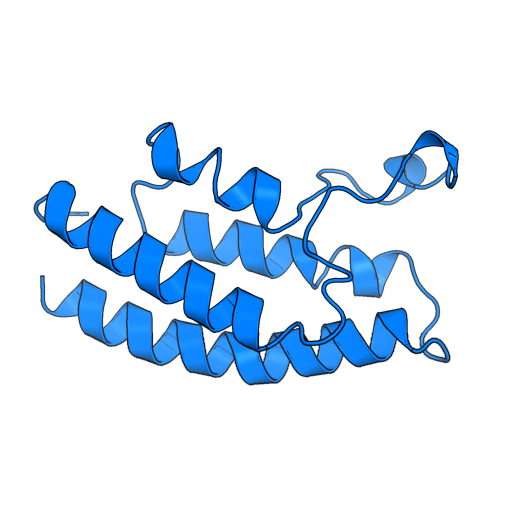
ATOM 761 C C . TYR A 1 91 ? -11.820 10.129 -5.268 1.00 8.14 715 TYR A C 1
ATOM 762 O O . TYR A 1 91 ? -12.241 11.202 -5.723 1.00 9.00 715 TYR A O 1
ATOM 771 N N . ARG A 1 92 ? -12.547 9.013 -5.309 1.00 8.31 716 ARG A N 1
ATOM 772 C CA . ARG A 1 92 ? -13.850 9.008 -5.956 1.00 8.81 716 ARG A CA 1
ATOM 773 C C . ARG A 1 92 ? -14.849 9.865 -5.196 1.00 8.17 716 ARG A C 1
ATOM 774 O O . ARG A 1 92 ? -15.723 10.484 -5.810 1.00 8.40 716 ARG A O 1
ATOM 782 N N . ALA A 1 93 ? -14.725 9.924 -3.873 1.00 8.15 717 ALA A N 1
ATOM 783 C CA . ALA A 1 93 ? -15.582 10.810 -3.092 1.00 8.54 717 ALA A CA 1
ATOM 784 C C . ALA A 1 93 ? -15.308 12.273 -3.411 1.00 7.91 717 ALA A C 1
ATOM 785 O O . ALA A 1 93 ? -16.232 13.094 -3.417 1.00 8.21 717 ALA A O 1
ATOM 787 N N . ALA A 1 94 ? -14.050 12.630 -3.671 1.00 7.80 718 ALA A N 1
ATOM 788 C CA . ALA A 1 94 ? -13.751 14.000 -4.081 1.00 7.90 718 ALA A CA 1
ATOM 789 C C . ALA A 1 94 ? -14.360 14.318 -5.439 1.00 8.10 718 ALA A C 1
ATOM 790 O O . ALA A 1 94 ? -14.874 15.426 -5.646 1.00 8.51 718 ALA A O 1
ATOM 792 N N . VAL A 1 95 ? -14.309 13.371 -6.378 1.00 7.75 719 VAL A N 1
ATOM 793 C CA . VAL A 1 95 ? -14.963 13.571 -7.669 1.00 8.41 719 VAL A CA 1
ATOM 794 C C . VAL A 1 95 ? -16.456 13.815 -7.475 1.00 8.94 719 VAL A C 1
ATOM 795 O O . VAL A 1 95 ? -17.038 14.729 -8.073 1.00 9.95 719 VAL A O 1
ATOM 799 N N . ARG A 1 96 ? -17.096 12.991 -6.648 1.00 8.44 720 ARG A N 1
ATOM 800 C CA . ARG A 1 96 ? -18.532 13.137 -6.443 1.00 9.14 720 ARG A CA 1
ATOM 801 C C . ARG A 1 96 ? -18.856 14.450 -5.746 1.00 9.10 720 ARG A C 1
ATOM 802 O O . ARG A 1 96 ? -19.860 15.101 -6.070 1.00 10.23 720 ARG A O 1
ATOM 810 N N . LEU A 1 97 ? -18.022 14.855 -4.788 1.00 8.48 721 LEU A N 1
ATOM 811 C CA . LEU A 1 97 ? -18.228 16.134 -4.119 1.00 8.78 721 LEU A CA 1
ATOM 812 C C . LEU A 1 97 ? -18.059 17.299 -5.090 1.00 8.07 721 LEU A C 1
ATOM 813 O O . LEU A 1 97 ? -18.808 18.282 -5.030 1.00 9.29 721 LEU A O 1
ATOM 818 N N . ARG A 1 98 ? -17.082 17.213 -5.991 1.00 8.50 722 ARG A N 1
ATOM 819 C CA . ARG A 1 98 ? -16.921 18.236 -7.017 1.00 9.37 722 ARG A CA 1
ATOM 820 C C . ARG A 1 98 ? -18.200 18.385 -7.823 1.00 9.26 722 ARG A C 1
ATOM 821 O O . ARG A 1 98 ? -18.658 19.503 -8.094 1.00 11.55 722 ARG A O 1
ATOM 829 N N . GLU A 1 99 ? -18.780 17.264 -8.229 1.00 9.74 723 GLU A N 1
ATOM 830 C CA . GLU A 1 99 ? -19.977 17.307 -9.057 1.00 12.79 723 GLU A CA 1
ATOM 831 C C . GLU A 1 99 ? -21.166 17.848 -8.275 1.00 12.81 723 GLU A C 1
ATOM 832 O O . GLU A 1 99 ? -21.829 18.803 -8.705 1.00 15.10 723 GLU A O 1
ATOM 838 N N . GLN A 1 100 ? -21.455 17.251 -7.121 1.00 10.61 724 GLN A N 1
ATOM 839 C CA . GLN A 1 100 ? -22.625 17.671 -6.357 1.00 11.53 724 GLN A CA 1
ATOM 840 C C . GLN A 1 100 ? -22.439 19.076 -5.800 1.00 12.02 724 GLN A C 1
ATOM 841 O O . GLN A 1 100 ? -23.387 19.874 -5.763 1.00 13.76 724 GLN A O 1
ATOM 847 N N . GLY A 1 101 ? -21.226 19.402 -5.364 1.00 12.72 725 GLY A N 1
ATOM 848 C CA . GLY A 1 101 ? -20.983 20.707 -4.776 1.00 13.34 725 GLY A CA 1
ATOM 849 C C . GLY A 1 101 ? -20.970 21.829 -5.789 1.00 16.32 725 GLY A C 1
ATOM 850 O O . GLY A 1 101 ? -21.400 22.950 -5.488 1.00 14.36 725 GLY A O 1
ATOM 851 N N . GLY A 1 102 ? -20.493 21.555 -7.001 1.00 15.62 726 GLY A N 1
ATOM 852 C CA . GLY A 1 102 ? -20.578 22.556 -8.051 1.00 15.32 726 GLY A CA 1
ATOM 853 C C . GLY A 1 102 ? -22.007 22.994 -8.320 1.00 14.35 726 GLY A C 1
ATOM 854 O O . GLY A 1 102 ? -22.273 24.171 -8.588 1.00 15.01 726 GLY A O 1
ATOM 855 N N . ALA A 1 103 ? -22.954 22.062 -8.230 1.00 16.07 727 ALA A N 1
ATOM 856 C CA . ALA A 1 103 ? -24.348 22.422 -8.456 1.00 12.60 727 ALA A CA 1
ATOM 857 C C . ALA A 1 103 ? -24.891 23.298 -7.321 1.00 13.42 727 ALA A C 1
ATOM 858 O O . ALA A 1 103 ? -25.630 24.262 -7.559 1.00 14.13 727 ALA A O 1
ATOM 860 N N . VAL A 1 104 ? -24.555 22.954 -6.082 1.00 11.08 728 VAL A N 1
ATOM 861 C CA . VAL A 1 104 ? -24.907 23.783 -4.930 1.00 11.13 728 VAL A CA 1
ATOM 862 C C . VAL A 1 104 ? -24.344 25.192 -5.088 1.00 8.99 728 VAL A C 1
ATOM 863 O O . VAL A 1 104 ? -25.025 26.188 -4.817 1.00 9.94 728 VAL A O 1
ATOM 867 N N . LEU A 1 105 ? -23.095 25.292 -5.538 1.00 9.04 729 LEU A N 1
ATOM 868 C CA . LEU A 1 105 ? -22.429 26.584 -5.650 1.00 8.84 729 LEU A CA 1
ATOM 869 C C . LEU A 1 105 ? -23.031 27.446 -6.750 1.00 9.80 729 LEU A C 1
ATOM 870 O O . LEU A 1 105 ? -23.146 28.663 -6.583 1.00 10.25 729 LEU A O 1
ATOM 875 N N . ARG A 1 106 ? -23.420 26.848 -7.880 1.00 10.71 730 ARG A N 1
ATOM 876 C CA . ARG A 1 106 ? -24.020 27.655 -8.938 1.00 10.99 730 ARG A CA 1
ATOM 877 C C . ARG A 1 106 ? -25.321 28.293 -8.473 1.00 10.83 730 ARG A C 1
ATOM 878 O O . ARG A 1 106 ? -25.573 29.473 -8.741 1.00 11.84 730 ARG A O 1
ATOM 886 N N . GLN A 1 107 ? -26.158 27.526 -7.769 1.00 11.99 731 GLN A N 1
ATOM 887 C CA . GLN A 1 107 ? -27.408 28.072 -7.253 1.00 13.49 731 GLN A CA 1
ATOM 888 C C . GLN A 1 107 ? -27.148 29.145 -6.202 1.00 11.26 731 GLN A C 1
ATOM 889 O O . GLN A 1 107 ? -27.836 30.172 -6.166 1.00 13.10 731 GLN A O 1
ATOM 891 N N . ALA A 1 108 ? -26.167 28.920 -5.330 1.00 10.80 732 ALA A N 1
ATOM 892 C CA . ALA A 1 108 ? -25.856 29.917 -4.312 1.00 10.81 732 ALA A CA 1
ATOM 893 C C . ALA A 1 108 ? -25.342 31.206 -4.940 1.00 11.05 732 ALA A C 1
ATOM 894 O O . ALA A 1 108 ? -25.669 32.303 -4.470 1.00 12.67 732 ALA A O 1
ATOM 896 N N . ARG A 1 109 ? -24.541 31.098 -6.002 1.00 11.97 733 ARG A N 1
ATOM 897 C CA . ARG A 1 109 ? -24.060 32.297 -6.675 1.00 14.33 733 ARG A CA 1
ATOM 898 C C . ARG A 1 109 ? -25.218 33.086 -7.272 1.00 13.51 733 ARG A C 1
ATOM 899 O O . ARG A 1 109 ? -25.237 34.322 -7.199 1.00 15.61 733 ARG A O 1
ATOM 907 N N . ARG A 1 110 ? -26.211 32.390 -7.839 1.00 14.78 734 ARG A N 1
ATOM 908 C CA . ARG A 1 110 ? -27.404 33.066 -8.342 1.00 15.56 734 ARG A CA 1
ATOM 909 C C . ARG A 1 110 ? -28.093 33.853 -7.236 1.00 17.70 734 ARG A C 1
ATOM 910 O O . ARG A 1 110 ? -28.624 34.944 -7.477 1.00 19.46 734 ARG A O 1
ATOM 918 N N . GLN A 1 111 ? -28.108 33.307 -6.018 1.00 15.40 735 GLN A N 1
ATOM 919 C CA . GLN A 1 111 ? -28.709 34.014 -4.893 1.00 16.98 735 GLN A CA 1
ATOM 920 C C . GLN A 1 111 ? -27.869 35.215 -4.480 1.00 16.04 735 GLN A C 1
ATOM 921 O O . GLN A 1 111 ? -28.414 36.273 -4.143 1.00 18.34 735 GLN A O 1
ATOM 927 N N . ALA A 1 112 ? -26.540 35.073 -4.486 1.00 15.52 736 ALA A N 1
ATOM 928 C CA . ALA A 1 112 ? -25.671 36.198 -4.153 1.00 16.39 736 ALA A CA 1
ATOM 929 C C . ALA A 1 112 ? -25.827 37.341 -5.148 1.00 19.45 736 ALA A C 1
ATOM 930 O O . ALA A 1 112 ? -25.747 38.515 -4.763 1.00 20.30 736 ALA A O 1
ATOM 932 N N . GLU A 1 113 ? -26.060 37.022 -6.424 1.00 21.20 737 GLU A N 1
ATOM 933 C CA . GLU A 1 113 ? -26.249 38.055 -7.436 1.00 22.23 737 GLU A CA 1
ATOM 934 C C . GLU A 1 113 ? -27.535 38.840 -7.236 1.00 21.89 737 GLU A C 1
ATOM 935 O O . GLU A 1 113 ? -27.636 39.971 -7.724 1.00 26.65 737 GLU A O 1
ATOM 941 N N . LYS A 1 114 ? -28.521 38.272 -6.545 1.00 23.00 738 LYS A N 1
ATOM 942 C CA . LYS A 1 114 ? -29.756 38.990 -6.269 1.00 26.63 738 LYS A CA 1
ATOM 943 C C . LYS A 1 114 ? -29.616 39.990 -5.130 1.00 26.57 738 LYS A C 1
ATOM 944 O O . LYS A 1 114 ? -30.557 40.748 -4.872 1.00 29.68 738 LYS A O 1
ATOM 950 N N . MET A 1 115 ? -28.472 40.019 -4.456 1.00 24.02 739 MET A N 1
ATOM 951 C CA . MET A 1 115 ? -28.272 40.910 -3.321 1.00 26.01 739 MET A CA 1
ATOM 952 C C . MET A 1 115 ? -27.845 42.302 -3.772 1.00 35.58 739 MET A C 1
ATOM 953 O O . MET A 1 115 ? -26.918 42.448 -4.566 1.00 37.76 739 MET A O 1
#

CATH classification: 1.20.920.10

Nearest PDB structures (foldseek):
  5dyc-assembly1_A  TM=9.955E-01  e=1.352E-17  Homo sapiens
  5d7x-assembly1_A  TM=9.983E-01  e=3.380E-17  Homo sapiens
  5ffv-assembly2_B  TM=1.003E+00  e=7.536E-17  Homo sapiens
  5owa-assembly1_A  TM=9.982E-01  e=1.415E-16  Homo sapiens
  5ffw-assembly1_A  TM=9.890E-01  e=1.336E-16  Homo sapiens

Sequence (114 aa):
MEMQLTPFLILLRKTLEQLQEKDTGNIFSSEPVPLSEVPDYLDHIKKPMDFFTMKQQNLEAYRYLNFDDFEEDFNLIVSSNCLKYNAKDTIFYRAAVRLREQGGAVLRQARRQAEKM

Organism: Homo sapiens (NCBI:txid9606)

B-factor: mean 18.41, std 10.89, range [7.47, 62.14]